Protein AF-A0A8H6HIC9-F1 (afdb_monomer_lite)

Radius of gyration: 36.64 Å; chains: 1; bounding box: 85×54×101 Å

pLDDT: mean 81.3, std 17.13, range [42.66, 98.19]

Secondary structure (DSSP, 8-state):
-----HHHHHHHHHHHSHHHHHHHHHHTTPPP--HHHHHHHHHHHHHHGGG------GGGG------PPPP-HHHHHHHHHHHHHHTT--GGGGT-HHHHHHHHHHHT-TT---PPPHHHHHHHHHHHHHHHHHHHHHHHHHTT----------S---

Foldseek 3Di:
DPPPDPLNVLQVCVVPPVPVVVVVCVVVVHDDPRPVSVVVVVVVVVVVCPVPPDDPDCVVVDDPDPPDPDDDPVVVVVVVVVVCVVVVHDPCCCVDVVSVVVVVVQVPDPPHDDDDDPVRVVVVVVVVVVVVVVVVVVVVVVVPPPPPPPPPPDPDDD

Sequence (158 aa):
FIVCEATTLRRHINSKHETSYNTWCRKNDFVSKLPKHVVARRLAAEKASKTGMRQKTLDDHIRDTPQLLPFTDALFQEAAVEWLISTDQPIQALEHPRFQHMIAVAARATKGVKIPNRHRTRKYIISLFKKNLSDLRKRLLVSTYIPFISLHLLTFVL

Structure (mmCIF, N/CA/C/O backbone):
data_AF-A0A8H6HIC9-F1
#
_entry.id   AF-A0A8H6HIC9-F1
#
loop_
_atom_site.group_PDB
_atom_site.id
_atom_site.type_symbol
_atom_site.label_atom_id
_atom_site.label_alt_id
_atom_site.label_comp_id
_atom_site.label_asym_id
_atom_site.label_entity_id
_atom_site.label_seq_id
_atom_site.pdbx_PDB_ins_code
_atom_site.Cartn_x
_atom_site.Cartn_y
_atom_site.Cartn_z
_atom_site.occupancy
_atom_site.B_iso_or_equiv
_atom_site.auth_seq_id
_atom_site.auth_comp_id
_atom_site.auth_asym_id
_atom_site.auth_atom_id
_atom_site.pdbx_PDB_model_num
ATOM 1 N N . PHE A 1 1 ? 53.848 11.968 2.179 1.00 42.66 1 PHE A N 1
ATOM 2 C CA . PHE A 1 1 ? 53.224 10.851 1.443 1.00 42.66 1 PHE A CA 1
ATOM 3 C C . PHE A 1 1 ? 53.086 11.253 -0.016 1.00 42.66 1 PHE A C 1
ATOM 5 O O . PHE A 1 1 ? 52.281 12.121 -0.315 1.00 42.66 1 PHE A O 1
ATOM 12 N N . ILE A 1 2 ? 53.908 10.700 -0.912 1.00 48.75 2 ILE A N 1
ATOM 13 C CA . ILE A 1 2 ? 53.722 10.906 -2.354 1.00 48.75 2 ILE A CA 1
ATOM 14 C C . ILE A 1 2 ? 52.613 9.945 -2.777 1.00 48.75 2 ILE A C 1
ATOM 16 O O . ILE A 1 2 ? 52.822 8.735 -2.835 1.00 48.75 2 ILE A O 1
ATOM 20 N N . VAL A 1 3 ? 51.411 10.474 -2.996 1.00 48.78 3 VAL A N 1
ATOM 21 C CA . VAL A 1 3 ? 50.313 9.704 -3.581 1.00 48.78 3 VAL A CA 1
ATOM 22 C C . VAL A 1 3 ? 50.666 9.482 -5.049 1.00 48.78 3 VAL A C 1
ATOM 24 O O . VAL A 1 3 ? 50.505 10.362 -5.889 1.00 48.78 3 VAL A O 1
ATOM 27 N N . CYS A 1 4 ? 51.222 8.313 -5.360 1.00 55.59 4 CYS A N 1
ATOM 28 C CA . CYS A 1 4 ? 51.398 7.887 -6.740 1.00 55.59 4 CYS A CA 1
ATOM 29 C C . CYS A 1 4 ? 50.026 7.538 -7.318 1.00 55.59 4 CYS A C 1
ATOM 31 O O . CYS A 1 4 ? 49.542 6.417 -7.161 1.00 55.59 4 CYS A O 1
ATOM 33 N N . GLU A 1 5 ? 49.407 8.503 -7.994 1.00 58.47 5 GLU A N 1
ATOM 34 C CA . GLU A 1 5 ? 48.180 8.297 -8.758 1.00 58.47 5 GLU A CA 1
ATOM 35 C C . GLU A 1 5 ? 48.315 7.057 -9.658 1.00 58.47 5 GLU A C 1
ATOM 37 O O . GLU A 1 5 ? 49.229 6.947 -10.486 1.00 58.47 5 GLU A O 1
ATOM 42 N N . ALA A 1 6 ? 47.411 6.087 -9.496 1.00 61.81 6 ALA A N 1
ATOM 43 C CA . ALA A 1 6 ? 47.496 4.787 -10.169 1.00 61.81 6 ALA A CA 1
ATOM 44 C C . ALA A 1 6 ? 47.487 4.912 -11.705 1.00 61.81 6 ALA A C 1
ATOM 46 O O . ALA A 1 6 ? 48.006 4.052 -12.425 1.00 61.81 6 ALA A O 1
ATOM 47 N N . THR A 1 7 ? 46.910 5.998 -12.220 1.00 64.62 7 THR A N 1
ATOM 48 C CA . THR A 1 7 ? 46.913 6.360 -13.642 1.00 64.62 7 THR A CA 1
ATOM 49 C C . THR A 1 7 ? 48.318 6.722 -14.138 1.00 64.62 7 THR A C 1
ATOM 51 O O . THR A 1 7 ? 48.695 6.320 -15.243 1.00 64.62 7 THR A O 1
ATOM 54 N N . THR A 1 8 ? 49.127 7.385 -13.310 1.00 76.69 8 THR A N 1
ATOM 55 C CA . THR A 1 8 ? 50.516 7.771 -13.599 1.00 76.69 8 THR A CA 1
ATOM 56 C C . THR A 1 8 ? 51.440 6.553 -13.614 1.00 76.69 8 THR A C 1
ATOM 58 O O . THR A 1 8 ? 52.211 6.379 -14.560 1.00 76.69 8 THR A O 1
ATOM 61 N N . LEU A 1 9 ? 51.293 5.637 -12.650 1.00 78.75 9 LEU A N 1
ATOM 62 C CA . LEU A 1 9 ? 52.075 4.392 -12.602 1.00 78.75 9 LEU A CA 1
ATOM 63 C C . LEU A 1 9 ? 51.798 3.483 -13.806 1.00 78.75 9 LEU A C 1
ATOM 65 O O . LEU A 1 9 ? 52.726 2.964 -14.426 1.00 78.75 9 LEU A O 1
ATOM 69 N N . ARG A 1 10 ? 50.530 3.335 -14.206 1.00 83.31 10 ARG A N 1
ATOM 70 C CA . ARG A 1 10 ? 50.169 2.536 -15.391 1.00 83.31 10 ARG A CA 1
ATOM 71 C C . ARG A 1 10 ? 50.743 3.117 -16.681 1.00 83.31 10 ARG A C 1
ATOM 73 O O . ARG A 1 10 ? 51.157 2.357 -17.553 1.00 83.31 10 ARG A O 1
ATOM 80 N N . ARG A 1 11 ? 50.798 4.447 -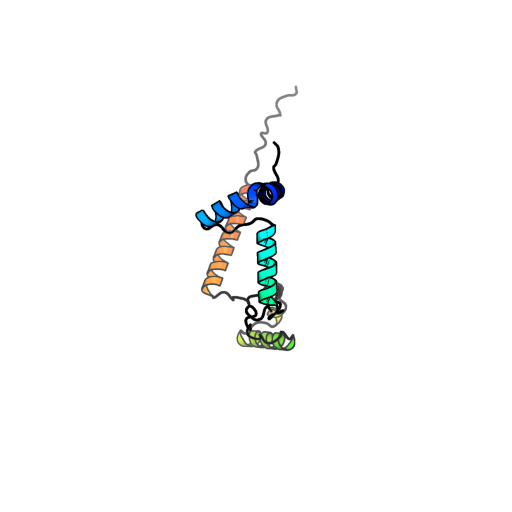16.811 1.00 83.06 11 ARG A N 1
ATOM 81 C CA . ARG A 1 11 ? 51.445 5.113 -17.955 1.00 83.06 11 ARG A CA 1
ATOM 82 C C . ARG A 1 11 ? 52.962 4.923 -17.946 1.00 83.06 11 ARG A C 1
ATOM 84 O O . ARG A 1 11 ? 53.531 4.672 -19.006 1.00 83.06 11 ARG A O 1
ATOM 91 N N . HIS A 1 12 ? 53.598 4.980 -16.777 1.00 86.50 12 HIS A N 1
ATOM 92 C CA . HIS A 1 12 ? 55.030 4.718 -16.637 1.00 86.50 12 HIS A CA 1
ATOM 93 C C . HIS A 1 12 ? 55.386 3.277 -17.031 1.00 86.50 12 HIS A C 1
ATOM 95 O O . HIS A 1 12 ? 56.253 3.077 -17.882 1.00 86.50 12 HIS A O 1
ATOM 101 N N . ILE A 1 13 ? 54.656 2.281 -16.513 1.00 88.75 13 ILE A N 1
ATOM 102 C CA . ILE A 1 13 ? 54.846 0.866 -16.877 1.00 88.75 13 ILE A CA 1
ATOM 103 C C . ILE A 1 13 ? 54.640 0.671 -18.384 1.00 88.75 13 ILE A C 1
ATOM 105 O O . ILE A 1 13 ? 55.454 0.028 -19.035 1.00 88.75 13 ILE A O 1
ATOM 109 N N . ASN A 1 14 ? 53.612 1.295 -18.965 1.00 86.25 14 ASN A N 1
ATOM 110 C CA . ASN A 1 14 ? 53.351 1.251 -20.406 1.00 86.25 14 ASN A CA 1
ATOM 111 C C . ASN A 1 14 ? 54.465 1.869 -21.272 1.00 86.25 14 ASN A C 1
ATOM 113 O O . ASN A 1 14 ? 54.539 1.567 -22.457 1.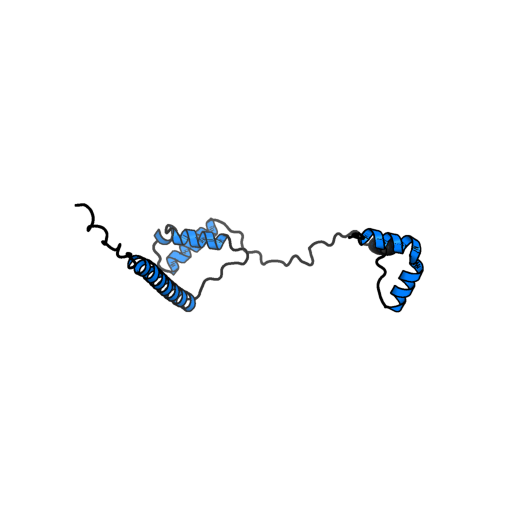00 86.25 14 ASN A O 1
ATOM 117 N N . SER A 1 15 ? 55.287 2.765 -20.721 1.00 85.19 15 SER A N 1
ATOM 118 C CA . SER A 1 15 ? 56.379 3.420 -21.453 1.00 85.19 15 SER A CA 1
ATOM 119 C C . SER A 1 15 ? 57.721 2.711 -21.251 1.00 85.19 15 SER A C 1
ATOM 121 O O . SER A 1 15 ? 58.451 2.490 -22.212 1.00 85.19 15 SER A O 1
ATOM 123 N N . LYS A 1 16 ? 58.046 2.335 -20.007 1.00 88.81 16 LYS A N 1
ATOM 124 C CA . LYS A 1 16 ? 59.379 1.837 -19.626 1.00 88.81 16 LYS A CA 1
ATOM 125 C C . LYS A 1 16 ? 59.461 0.323 -19.445 1.00 88.81 16 LYS A C 1
ATOM 127 O O . LYS A 1 16 ? 60.537 -0.242 -19.604 1.00 88.81 16 LYS A O 1
ATOM 132 N N . HIS A 1 17 ? 58.348 -0.336 -19.127 1.00 89.38 17 HIS A N 1
ATOM 133 C CA . HIS A 1 17 ? 58.335 -1.738 -18.693 1.00 89.38 17 HIS A CA 1
ATOM 134 C C . HIS A 1 17 ? 57.226 -2.567 -19.360 1.00 89.38 17 HIS A C 1
ATOM 136 O O . HIS A 1 17 ? 56.778 -3.571 -18.806 1.00 89.38 17 HIS A O 1
ATOM 142 N N . GLU A 1 18 ? 56.777 -2.164 -20.553 1.00 87.81 18 GLU A N 1
ATOM 143 C CA . GLU A 1 18 ? 55.641 -2.787 -21.243 1.00 87.81 18 GLU A CA 1
ATOM 144 C C . GLU A 1 18 ? 55.865 -4.290 -21.474 1.00 87.81 18 GLU A C 1
ATOM 146 O O . GLU A 1 18 ? 54.993 -5.106 -21.170 1.00 87.81 18 GLU A O 1
ATOM 151 N N . THR A 1 19 ? 57.047 -4.665 -21.964 1.00 89.50 19 THR A N 1
ATOM 152 C CA . THR A 1 19 ? 57.380 -6.054 -22.304 1.00 89.50 19 THR A CA 1
ATOM 153 C C . THR A 1 19 ? 57.386 -6.951 -21.071 1.00 89.50 19 THR A C 1
ATOM 155 O O . THR A 1 19 ? 56.690 -7.964 -21.056 1.00 89.50 19 THR A O 1
ATOM 158 N N . SER A 1 20 ? 58.104 -6.555 -20.015 1.00 91.12 20 SER A N 1
ATOM 159 C CA . SER A 1 20 ? 58.213 -7.328 -18.770 1.00 91.12 20 SER A CA 1
ATOM 160 C C . SER A 1 20 ? 56.870 -7.472 -18.052 1.00 91.12 20 SER A C 1
ATOM 162 O O . SER A 1 20 ? 56.577 -8.513 -17.468 1.00 91.12 20 SER A O 1
ATOM 164 N N . TYR A 1 21 ? 56.020 -6.444 -18.116 1.00 91.62 21 TYR A N 1
ATOM 165 C CA . TYR A 1 21 ? 54.674 -6.513 -17.554 1.00 91.62 21 TYR A CA 1
ATOM 166 C C . TYR A 1 21 ? 53.782 -7.483 -18.337 1.00 91.62 21 TYR A C 1
ATOM 168 O O . TYR A 1 21 ? 53.090 -8.309 -17.746 1.00 91.62 21 TYR A O 1
ATOM 176 N N . ASN A 1 22 ? 53.820 -7.435 -19.669 1.00 90.19 22 ASN A N 1
ATOM 177 C CA . ASN A 1 22 ? 52.996 -8.312 -20.497 1.00 90.19 22 ASN A CA 1
ATOM 178 C C . ASN A 1 22 ? 53.440 -9.783 -20.425 1.00 90.19 22 ASN A C 1
ATOM 180 O O . ASN A 1 22 ? 52.581 -10.666 -20.452 1.00 90.19 22 ASN A O 1
ATOM 184 N N . THR A 1 23 ? 54.740 -10.073 -20.304 1.00 92.56 23 THR A N 1
ATOM 185 C CA . THR A 1 23 ? 55.222 -11.449 -20.084 1.00 92.56 23 THR A CA 1
ATOM 186 C C . THR A 1 23 ? 54.761 -11.989 -18.735 1.00 92.56 23 THR A C 1
ATOM 188 O O . THR A 1 23 ? 54.282 -13.121 -18.665 1.00 92.56 23 THR A O 1
ATOM 191 N N . TRP A 1 24 ? 54.808 -11.164 -17.685 1.00 94.25 24 TRP A N 1
ATOM 192 C CA . TRP A 1 24 ? 54.244 -11.516 -16.384 1.00 94.25 24 TRP A CA 1
ATOM 193 C C . TRP A 1 24 ? 52.730 -11.748 -16.465 1.00 94.25 24 TRP A C 1
ATOM 195 O O . TRP A 1 24 ? 52.247 -12.760 -15.963 1.00 94.25 24 TRP A O 1
ATOM 205 N N . CYS A 1 25 ? 51.983 -10.881 -17.155 1.00 91.25 25 CYS A N 1
ATOM 206 C CA . CYS A 1 25 ? 50.543 -11.057 -17.355 1.00 91.25 25 CYS A CA 1
ATOM 207 C C . CYS A 1 25 ? 50.212 -12.391 -18.037 1.00 91.25 25 CYS A C 1
ATOM 209 O O . CYS A 1 25 ? 49.323 -13.092 -17.569 1.00 91.25 25 CYS A O 1
ATOM 211 N N . ARG A 1 26 ? 50.958 -12.776 -19.082 1.00 91.44 26 ARG A N 1
ATOM 212 C CA . ARG A 1 26 ? 50.777 -14.068 -19.770 1.00 91.44 26 ARG A CA 1
ATOM 213 C C . ARG A 1 26 ? 51.095 -15.264 -18.879 1.00 91.44 26 ARG A C 1
ATOM 215 O O . ARG A 1 26 ? 50.396 -16.259 -18.949 1.00 91.44 26 ARG A O 1
ATOM 222 N N . LYS A 1 27 ? 52.136 -15.168 -18.046 1.00 94.38 27 LYS A N 1
ATOM 223 C CA . LYS A 1 27 ? 52.530 -16.251 -17.131 1.00 94.38 27 LYS A CA 1
ATOM 224 C C . LYS A 1 27 ? 51.510 -16.483 -16.008 1.00 94.38 27 LYS A C 1
ATOM 226 O O . LYS A 1 27 ? 51.468 -17.574 -15.458 1.00 94.38 27 LYS A O 1
ATOM 231 N N . ASN A 1 28 ? 50.737 -15.461 -15.650 1.00 93.62 28 ASN A N 1
ATOM 232 C CA . ASN A 1 28 ? 49.807 -15.497 -14.521 1.00 93.62 28 ASN A CA 1
ATOM 233 C C . ASN A 1 28 ? 48.328 -15.442 -14.958 1.00 93.62 28 ASN A C 1
ATOM 235 O O . ASN A 1 28 ? 47.476 -15.129 -14.133 1.00 93.62 28 ASN A O 1
ATOM 239 N N . ASP A 1 29 ? 48.020 -15.663 -16.241 1.00 90.00 29 ASP A N 1
ATOM 240 C CA . ASP A 1 29 ? 46.659 -15.577 -16.801 1.00 90.00 29 ASP A CA 1
ATOM 241 C C . ASP A 1 29 ? 45.930 -14.246 -16.521 1.00 90.00 29 ASP A C 1
ATOM 243 O O . ASP A 1 29 ? 44.703 -14.166 -16.421 1.00 90.00 29 ASP A O 1
ATOM 247 N N . PHE A 1 30 ? 46.686 -13.149 -16.434 1.00 90.19 30 PHE A N 1
ATOM 248 C CA . PHE A 1 30 ? 46.134 -11.811 -16.247 1.00 90.19 30 PHE A CA 1
ATOM 249 C C . PHE A 1 30 ? 45.940 -11.076 -17.571 1.00 90.19 30 PHE A C 1
ATOM 251 O O . PHE A 1 30 ? 46.825 -10.990 -18.423 1.00 90.19 30 PHE A O 1
ATOM 258 N N . VAL A 1 31 ? 44.792 -10.412 -17.695 1.00 89.50 31 VAL A N 1
ATOM 259 C CA . VAL A 1 31 ? 44.517 -9.504 -18.811 1.00 89.50 31 VAL A CA 1
ATOM 260 C C . VAL A 1 31 ? 45.280 -8.192 -18.612 1.00 89.50 31 VAL A C 1
ATOM 262 O O . VAL A 1 31 ? 45.039 -7.471 -17.641 1.00 89.50 31 VAL A O 1
ATOM 265 N N . SER A 1 32 ? 46.147 -7.836 -19.566 1.00 88.25 32 SER A N 1
ATOM 266 C CA . SER A 1 32 ? 46.875 -6.561 -19.543 1.00 88.25 32 SER A CA 1
ATOM 267 C C . SER A 1 32 ? 45.905 -5.371 -19.521 1.00 88.25 32 SER A C 1
ATOM 269 O O . SER A 1 32 ? 45.017 -5.234 -20.374 1.00 88.25 32 SER A O 1
ATOM 271 N N . LYS A 1 33 ? 46.067 -4.503 -18.513 1.00 87.69 33 LYS A N 1
ATOM 272 C CA . LYS A 1 33 ? 45.284 -3.265 -18.321 1.00 87.69 33 LYS A CA 1
ATOM 273 C C . LYS A 1 33 ? 46.072 -2.008 -18.697 1.00 87.69 33 LYS A C 1
ATOM 275 O O . LYS A 1 33 ? 45.695 -0.902 -18.305 1.00 87.69 33 LYS A O 1
ATOM 280 N N . LEU A 1 34 ? 47.171 -2.164 -19.434 1.00 89.38 34 LEU A N 1
ATOM 281 C CA . LEU A 1 34 ? 47.937 -1.030 -19.930 1.00 89.38 34 LEU A CA 1
ATOM 282 C C . LEU A 1 34 ? 47.097 -0.206 -20.921 1.00 89.38 34 LEU A C 1
ATOM 284 O O . LEU A 1 34 ? 46.358 -0.793 -21.717 1.00 89.38 34 LEU A O 1
ATOM 288 N N . PRO A 1 35 ? 47.212 1.137 -20.919 1.00 85.50 35 PRO A N 1
ATOM 289 C CA . PRO A 1 35 ? 46.393 2.002 -21.767 1.00 85.50 35 PRO A CA 1
ATOM 290 C C . PRO A 1 35 ? 46.391 1.605 -23.249 1.00 85.50 35 PRO A C 1
ATOM 292 O O . PRO A 1 35 ? 45.322 1.553 -23.851 1.00 85.50 35 PRO A O 1
ATOM 295 N N . LYS A 1 36 ? 47.551 1.240 -23.818 1.00 84.88 36 LYS A N 1
ATOM 296 C CA . LYS A 1 36 ? 47.654 0.785 -25.218 1.00 84.88 36 LYS A CA 1
ATOM 297 C C . LYS A 1 36 ? 46.792 -0.451 -25.497 1.00 84.88 36 LYS A C 1
ATOM 299 O O . LYS A 1 36 ? 46.064 -0.481 -26.482 1.00 84.88 36 LYS A O 1
ATOM 304 N N . HIS A 1 37 ? 46.826 -1.444 -24.607 1.00 85.38 37 HIS A N 1
ATOM 305 C CA . HIS A 1 37 ? 46.105 -2.716 -24.759 1.00 85.38 37 HIS A CA 1
ATOM 306 C C . HIS A 1 37 ? 44.600 -2.561 -24.529 1.00 85.38 37 HIS A C 1
ATOM 308 O O . HIS A 1 37 ? 43.795 -3.174 -25.227 1.00 85.38 37 HIS A O 1
ATOM 314 N N . VAL A 1 38 ? 44.201 -1.696 -23.591 1.00 86.06 38 VAL A N 1
ATOM 315 C CA . VAL A 1 38 ? 42.787 -1.360 -23.355 1.00 86.06 38 VAL A CA 1
ATOM 316 C C . VAL A 1 38 ? 42.190 -0.641 -24.565 1.00 86.06 38 VAL A C 1
ATOM 318 O O . VAL A 1 38 ? 41.105 -1.011 -25.015 1.00 86.06 38 VAL A O 1
ATOM 321 N N . VAL A 1 39 ? 42.906 0.342 -25.120 1.00 86.81 39 VAL A N 1
ATOM 322 C CA . VAL A 1 39 ? 42.479 1.059 -26.331 1.00 86.81 39 VAL A CA 1
ATOM 323 C C . VAL A 1 39 ? 42.439 0.115 -27.533 1.00 86.81 39 VAL A C 1
ATOM 325 O O . VAL A 1 39 ? 41.438 0.091 -28.241 1.00 86.81 39 VAL A O 1
ATOM 328 N N . ALA A 1 40 ? 43.460 -0.724 -27.730 1.00 85.25 40 ALA A N 1
ATOM 329 C CA . ALA A 1 40 ? 43.482 -1.703 -28.817 1.00 85.25 40 ALA A CA 1
ATOM 330 C C . ALA A 1 40 ? 42.311 -2.695 -28.735 1.00 85.25 40 ALA A C 1
ATOM 332 O O . ALA A 1 40 ? 41.662 -2.956 -29.746 1.00 85.25 40 ALA A O 1
ATOM 333 N N . ARG A 1 41 ? 41.981 -3.197 -27.537 1.00 86.81 41 ARG A N 1
ATOM 334 C CA . ARG A 1 41 ? 40.829 -4.091 -27.336 1.00 86.81 41 ARG A CA 1
ATOM 335 C C . ARG A 1 41 ? 39.504 -3.387 -27.604 1.00 86.81 41 ARG A C 1
ATOM 337 O O . ARG A 1 41 ? 38.623 -3.984 -28.211 1.00 86.81 41 ARG A O 1
ATOM 344 N N . ARG A 1 42 ? 39.369 -2.128 -27.184 1.00 81.62 42 ARG A N 1
ATOM 345 C CA . ARG A 1 42 ? 38.190 -1.312 -27.491 1.00 81.62 42 ARG A CA 1
ATOM 346 C C . ARG A 1 42 ? 38.033 -1.121 -29.000 1.00 81.62 42 ARG A C 1
ATOM 348 O O . ARG A 1 42 ? 36.966 -1.402 -29.521 1.00 81.62 42 ARG A O 1
ATOM 355 N N . LEU A 1 43 ? 39.100 -0.751 -29.705 1.00 81.75 43 LEU A N 1
ATOM 356 C CA . LEU A 1 43 ? 39.085 -0.588 -31.162 1.00 81.75 43 LEU A CA 1
ATOM 357 C C . LEU A 1 43 ? 38.832 -1.913 -31.898 1.00 81.75 43 LEU A C 1
ATOM 359 O O . LEU A 1 43 ? 38.164 -1.922 -32.926 1.00 81.75 43 LEU A O 1
ATOM 363 N N . ALA A 1 44 ? 39.351 -3.035 -31.394 1.00 80.56 44 ALA A N 1
ATOM 364 C CA . ALA A 1 44 ? 39.078 -4.361 -31.946 1.00 80.56 44 ALA A CA 1
ATOM 365 C C . ALA A 1 44 ? 37.611 -4.772 -31.735 1.00 80.56 44 ALA A C 1
ATOM 367 O O . ALA A 1 44 ? 36.990 -5.283 -32.662 1.00 80.56 44 ALA A O 1
ATOM 368 N N . ALA A 1 45 ? 37.041 -4.488 -30.560 1.00 73.12 45 ALA A N 1
ATOM 369 C CA . ALA A 1 45 ? 35.626 -4.705 -30.270 1.00 73.12 45 ALA A CA 1
ATOM 370 C C . ALA A 1 45 ? 34.720 -3.797 -31.118 1.00 73.12 45 ALA A C 1
ATOM 372 O O . ALA A 1 45 ? 33.730 -4.269 -31.661 1.00 73.12 45 ALA A O 1
ATOM 373 N N . GLU A 1 46 ? 35.093 -2.528 -31.301 1.00 68.38 46 GLU A N 1
ATOM 374 C CA . GLU A 1 46 ? 34.394 -1.580 -32.180 1.00 68.38 46 GLU A CA 1
ATOM 375 C C . GLU A 1 46 ? 34.489 -2.001 -33.656 1.00 68.38 46 GLU A C 1
ATOM 377 O O . GLU A 1 46 ? 33.518 -1.879 -34.392 1.00 68.38 46 GLU A O 1
ATOM 382 N N . LYS A 1 47 ? 35.629 -2.547 -34.109 1.00 68.44 47 LYS A N 1
ATOM 383 C CA . LYS A 1 47 ? 35.774 -3.117 -35.462 1.00 68.44 47 LYS A CA 1
ATOM 384 C C . LYS A 1 47 ? 34.951 -4.394 -35.642 1.00 68.44 47 LYS A C 1
ATOM 386 O O . LYS A 1 47 ? 34.325 -4.542 -36.684 1.00 68.44 47 LYS A O 1
ATOM 391 N N . ALA A 1 48 ? 34.907 -5.271 -34.640 1.00 64.06 48 ALA A N 1
ATOM 392 C CA . ALA A 1 48 ? 34.036 -6.447 -34.640 1.00 64.06 48 ALA A CA 1
ATOM 393 C C . ALA A 1 48 ? 32.545 -6.058 -34.591 1.00 64.06 48 ALA A C 1
ATOM 395 O O . ALA A 1 48 ? 31.706 -6.757 -35.150 1.00 64.06 48 ALA A O 1
ATOM 396 N N . SER A 1 49 ? 32.213 -4.910 -33.988 1.00 55.94 49 SER A N 1
ATOM 397 C CA . SER A 1 49 ? 30.855 -4.361 -33.948 1.00 55.94 49 SER A CA 1
ATOM 398 C C . SER A 1 49 ? 30.502 -3.466 -35.142 1.00 55.94 49 SER A C 1
ATOM 400 O O . SER A 1 49 ? 29.408 -2.906 -35.152 1.00 55.94 49 SER A O 1
ATOM 402 N N . LYS A 1 50 ? 31.359 -3.313 -36.166 1.00 54.25 50 LYS A N 1
ATOM 403 C CA . LYS A 1 50 ? 31.004 -2.565 -37.394 1.00 54.25 50 LYS A CA 1
ATOM 404 C C . LYS A 1 50 ? 29.932 -3.259 -38.250 1.00 54.25 50 LYS A C 1
ATOM 406 O O . LYS A 1 50 ? 29.382 -2.616 -39.134 1.00 54.25 50 LYS A O 1
ATOM 411 N N . THR A 1 51 ? 29.557 -4.499 -37.928 1.00 52.22 51 THR A N 1
ATOM 412 C CA . THR A 1 51 ? 28.334 -5.164 -38.430 1.00 52.22 51 THR A CA 1
ATOM 413 C C . THR A 1 51 ? 27.092 -4.842 -37.578 1.00 52.22 51 THR A C 1
ATOM 415 O O . THR A 1 51 ? 25.992 -5.295 -37.869 1.00 52.22 51 THR A O 1
ATOM 418 N N . GLY A 1 52 ? 27.221 -4.046 -36.515 1.00 52.09 52 GLY A N 1
ATOM 419 C CA . GLY A 1 52 ? 26.141 -3.785 -35.572 1.00 52.09 52 GLY A CA 1
ATOM 420 C C . GLY A 1 52 ? 26.311 -2.462 -34.842 1.00 52.09 52 GLY A C 1
ATOM 421 O O . GLY A 1 52 ? 26.533 -2.445 -33.633 1.00 52.09 52 GLY A O 1
ATOM 422 N N . MET A 1 53 ? 26.101 -1.346 -35.547 1.00 50.75 53 MET A N 1
ATOM 423 C CA . MET A 1 53 ? 25.559 -0.134 -34.919 1.00 50.75 53 MET A CA 1
ATOM 424 C C . MET A 1 53 ? 24.112 -0.411 -34.481 1.00 50.75 53 MET A C 1
ATOM 426 O O . MET A 1 53 ? 23.154 0.132 -35.017 1.00 50.75 53 MET A O 1
ATOM 430 N N . ARG A 1 54 ? 23.937 -1.304 -33.512 1.00 54.50 54 ARG A N 1
ATOM 431 C CA . ARG A 1 54 ? 22.719 -1.386 -32.720 1.00 54.50 54 ARG A CA 1
ATOM 432 C C . ARG A 1 54 ? 23.124 -0.962 -31.325 1.00 54.50 54 ARG A C 1
ATOM 434 O O . ARG A 1 54 ? 23.796 -1.696 -30.604 1.00 54.50 54 ARG A O 1
ATOM 441 N N . GLN A 1 55 ? 22.721 0.247 -30.950 1.00 59.66 55 GLN A N 1
ATOM 442 C CA . GLN A 1 55 ? 22.448 0.529 -29.548 1.00 59.66 55 GLN A CA 1
ATOM 443 C C . GLN A 1 55 ? 21.662 -0.674 -29.013 1.00 59.66 55 GLN A C 1
ATOM 445 O O . GLN A 1 55 ? 20.710 -1.097 -29.668 1.00 59.66 55 GLN A O 1
ATOM 450 N N . LYS A 1 56 ? 22.093 -1.280 -27.899 1.00 59.34 56 LYS A N 1
ATOM 451 C CA . LYS A 1 56 ? 21.289 -2.319 -27.248 1.00 59.34 56 LYS A CA 1
ATOM 452 C C . LYS A 1 56 ? 19.951 -1.665 -26.917 1.00 59.34 56 LYS A C 1
ATOM 454 O O . LYS A 1 56 ? 19.894 -0.824 -26.020 1.00 59.34 56 LYS A O 1
ATOM 459 N N . THR A 1 57 ? 18.928 -1.946 -27.716 1.00 63.03 57 THR A N 1
ATOM 460 C CA . THR A 1 57 ? 17.573 -1.511 -27.424 1.00 63.03 57 THR A CA 1
ATOM 461 C C . THR A 1 57 ? 17.155 -2.220 -26.146 1.00 63.03 57 THR A C 1
ATOM 463 O O . THR A 1 57 ? 17.608 -3.327 -25.848 1.00 63.03 57 THR A O 1
ATOM 466 N N . LEU A 1 58 ? 16.340 -1.549 -25.339 1.00 63.44 58 LEU A N 1
ATOM 467 C CA . LEU A 1 58 ? 15.842 -2.099 -24.080 1.00 63.44 58 LEU A CA 1
ATOM 468 C C . LEU A 1 58 ? 14.870 -3.272 -24.296 1.00 63.44 58 LEU A C 1
ATOM 470 O O . LEU A 1 58 ? 14.319 -3.757 -23.317 1.00 63.44 58 LEU A O 1
ATOM 474 N N . ASP A 1 59 ? 14.681 -3.736 -25.534 1.00 61.12 59 ASP A N 1
ATOM 475 C CA . ASP A 1 59 ? 13.714 -4.766 -25.922 1.00 61.12 59 ASP A CA 1
ATOM 476 C C . ASP A 1 59 ? 13.852 -6.041 -25.076 1.00 61.12 59 ASP A C 1
ATOM 478 O O . ASP A 1 59 ? 12.859 -6.535 -24.561 1.00 61.12 59 ASP A O 1
ATOM 482 N N . ASP A 1 60 ? 15.077 -6.501 -24.793 1.00 61.97 60 ASP A N 1
ATOM 483 C CA . ASP A 1 60 ? 15.328 -7.687 -23.946 1.00 61.97 60 ASP A CA 1
ATOM 484 C C . ASP A 1 60 ? 14.995 -7.479 -22.448 1.00 61.97 60 ASP A C 1
ATOM 486 O O . ASP A 1 60 ? 15.046 -8.410 -21.636 1.00 61.97 60 ASP A O 1
ATOM 490 N N . HIS A 1 61 ? 14.703 -6.247 -22.030 1.00 62.28 61 HIS A N 1
ATOM 491 C CA . HIS A 1 61 ? 14.332 -5.885 -20.656 1.00 62.28 61 HIS A CA 1
ATOM 492 C C . HIS A 1 61 ? 12.932 -5.284 -20.527 1.00 62.28 61 HIS A C 1
ATOM 494 O O . HIS A 1 61 ? 12.448 -5.128 -19.400 1.00 62.28 61 HIS A O 1
ATOM 500 N N . ILE A 1 62 ? 12.257 -4.993 -21.637 1.00 68.50 62 ILE A N 1
ATOM 501 C CA . ILE A 1 62 ? 10.858 -4.583 -21.638 1.00 68.50 62 ILE A CA 1
ATOM 502 C C . ILE A 1 62 ? 10.029 -5.862 -21.587 1.00 68.50 62 ILE A C 1
ATOM 504 O O . ILE A 1 62 ? 9.856 -6.569 -22.571 1.00 68.50 62 ILE A O 1
ATOM 508 N N . ARG A 1 63 ? 9.552 -6.199 -20.390 1.00 69.50 63 ARG A N 1
ATOM 509 C CA . ARG A 1 63 ? 8.520 -7.224 -20.236 1.00 69.50 63 ARG A CA 1
ATOM 510 C C . ARG A 1 63 ? 7.185 -6.569 -20.546 1.00 69.50 63 ARG A C 1
ATOM 512 O O . ARG A 1 63 ? 6.897 -5.527 -19.957 1.00 69.50 63 ARG A O 1
ATOM 519 N N . ASP A 1 64 ? 6.376 -7.202 -21.387 1.00 64.06 64 ASP A N 1
ATOM 520 C CA . ASP A 1 64 ? 4.979 -6.822 -21.572 1.00 64.06 64 ASP A CA 1
ATOM 521 C C . ASP A 1 64 ? 4.268 -6.913 -20.220 1.00 64.06 64 ASP A C 1
ATOM 523 O O . ASP A 1 64 ? 3.955 -7.990 -19.705 1.00 64.06 64 ASP A O 1
ATOM 527 N N . THR A 1 65 ? 4.076 -5.766 -19.576 1.00 63.88 65 THR A N 1
ATOM 528 C CA . THR A 1 65 ? 3.188 -5.688 -18.425 1.00 63.88 65 THR A CA 1
ATOM 529 C C . THR A 1 65 ? 1.768 -5.859 -18.943 1.00 63.88 65 THR A C 1
ATOM 531 O O . THR A 1 65 ? 1.435 -5.212 -19.941 1.00 63.88 65 THR A O 1
ATOM 534 N N . PRO A 1 66 ? 0.923 -6.680 -18.293 1.00 62.31 66 PRO A N 1
ATOM 535 C CA . PRO A 1 66 ? -0.473 -6.789 -18.689 1.00 62.31 66 PRO A CA 1
ATOM 536 C C . PRO A 1 66 ? -1.061 -5.381 -18.761 1.00 62.31 66 PRO A C 1
ATOM 538 O O . PRO A 1 66 ? -0.916 -4.606 -17.811 1.00 62.31 66 PRO A O 1
ATOM 541 N N . GLN A 1 67 ? -1.656 -5.036 -19.905 1.00 59.47 67 GLN A N 1
ATOM 542 C CA . GLN A 1 67 ? -2.342 -3.763 -20.079 1.00 59.47 67 GLN A CA 1
ATOM 543 C C . GLN A 1 67 ? -3.492 -3.722 -19.073 1.00 59.47 67 GLN A C 1
ATOM 545 O O . GLN A 1 67 ? -4.535 -4.342 -19.263 1.00 59.47 67 GLN A O 1
ATOM 550 N N . LEU A 1 68 ? -3.269 -3.036 -17.953 1.00 65.81 68 LEU A N 1
ATOM 551 C CA . LEU A 1 68 ? -4.346 -2.650 -17.060 1.00 65.81 68 LEU A CA 1
ATOM 552 C C . LEU A 1 68 ? -5.217 -1.671 -17.842 1.00 65.81 68 LEU A C 1
ATOM 554 O O . LEU A 1 68 ? -4.682 -0.762 -18.482 1.00 65.81 68 LEU A O 1
ATOM 558 N N . LEU A 1 69 ? -6.538 -1.875 -17.812 1.00 71.50 69 LEU A N 1
ATOM 559 C CA . LEU A 1 69 ? -7.470 -0.915 -18.393 1.00 71.50 69 LEU A CA 1
ATOM 560 C C . LEU A 1 69 ? -7.104 0.484 -17.877 1.00 71.50 69 LEU A C 1
ATOM 562 O O . LEU A 1 69 ? -6.888 0.642 -16.668 1.00 71.50 69 LEU A O 1
ATOM 566 N N . PRO A 1 70 ? -6.971 1.478 -18.769 1.00 79.62 70 PRO A N 1
ATOM 567 C CA . PRO A 1 70 ? -6.637 2.824 -18.348 1.00 79.62 70 PRO A CA 1
ATOM 568 C C . PRO A 1 70 ? -7.698 3.318 -17.368 1.00 79.62 70 PRO A C 1
ATOM 570 O O . PRO A 1 70 ? -8.895 3.087 -17.545 1.00 79.62 70 PRO A O 1
ATOM 573 N N . PHE A 1 71 ? -7.243 3.986 -16.312 1.00 84.25 71 PHE A N 1
ATOM 574 C CA . PHE A 1 71 ? -8.137 4.614 -15.353 1.00 84.25 71 PHE A CA 1
ATOM 575 C C . PHE A 1 71 ? -9.034 5.626 -16.078 1.00 84.25 71 PHE A C 1
ATOM 577 O O . PHE A 1 71 ? -8.537 6.486 -16.806 1.00 84.25 71 PHE A O 1
ATOM 584 N N . THR A 1 72 ? -10.343 5.531 -15.858 1.00 90.06 72 THR A N 1
ATOM 585 C CA . THR A 1 72 ? -11.317 6.546 -16.269 1.00 90.06 72 THR A CA 1
ATOM 586 C C . THR A 1 72 ? -12.233 6.850 -15.092 1.00 90.06 72 THR A C 1
ATOM 588 O O . THR A 1 72 ? -12.563 5.951 -14.313 1.00 90.06 72 THR A O 1
ATOM 591 N N . ASP A 1 73 ? -12.659 8.108 -14.970 1.00 91.88 73 ASP A N 1
ATOM 592 C CA . ASP A 1 73 ? -13.542 8.531 -13.878 1.00 91.88 73 ASP A CA 1
ATOM 593 C C . ASP A 1 73 ? -14.879 7.777 -13.907 1.00 91.88 73 ASP A C 1
ATOM 595 O O . ASP A 1 73 ? -15.394 7.394 -12.860 1.00 91.88 73 ASP A O 1
ATOM 599 N N . ALA A 1 74 ? -15.396 7.481 -15.105 1.00 93.81 74 ALA A N 1
ATOM 600 C CA . ALA A 1 74 ? -16.622 6.708 -15.292 1.00 93.81 74 ALA A CA 1
ATOM 601 C C . ALA A 1 74 ? -16.498 5.274 -14.749 1.00 93.81 74 ALA A C 1
ATOM 603 O O . ALA A 1 74 ? -17.362 4.832 -13.996 1.00 93.81 74 ALA A O 1
ATOM 604 N N . LEU A 1 75 ? -15.398 4.574 -15.061 1.00 93.19 75 LEU A N 1
ATOM 605 C CA . LEU A 1 75 ? -15.150 3.215 -14.563 1.00 93.19 75 LEU A CA 1
ATOM 606 C C . LEU A 1 75 ? -15.011 3.205 -13.039 1.00 93.19 75 LEU A C 1
ATOM 608 O O . LEU A 1 75 ? -15.533 2.317 -12.365 1.00 93.19 75 LEU A O 1
ATOM 612 N N . PHE A 1 76 ? -14.326 4.203 -12.476 1.00 92.12 76 PHE A N 1
ATOM 613 C CA . PHE A 1 76 ? -14.210 4.328 -11.026 1.00 92.12 76 PHE A CA 1
ATOM 614 C C . PHE A 1 76 ? -15.566 4.590 -10.363 1.00 92.12 76 PHE A C 1
ATOM 616 O O . PHE A 1 76 ? -15.871 3.979 -9.338 1.00 92.12 76 PHE A O 1
ATOM 623 N N . GLN A 1 77 ? -16.383 5.471 -10.945 1.00 95.19 77 GLN A N 1
ATOM 624 C CA . GLN A 1 77 ? -17.720 5.775 -10.445 1.00 95.19 77 GLN A CA 1
ATOM 625 C C . GLN A 1 77 ? -18.621 4.535 -10.461 1.00 95.19 77 GLN A C 1
ATOM 627 O O . GLN A 1 77 ? -19.273 4.253 -9.457 1.00 95.19 77 GLN A O 1
ATOM 632 N N . GLU A 1 78 ? -18.626 3.778 -11.557 1.00 96.12 78 GLU A N 1
ATOM 633 C CA . GLU A 1 78 ? -19.390 2.534 -11.684 1.00 96.12 78 GLU A CA 1
ATOM 634 C C . GLU A 1 78 ? -18.971 1.512 -10.619 1.00 96.12 78 GLU A C 1
ATOM 636 O O . GLU A 1 78 ? -19.801 1.078 -9.818 1.00 96.12 78 GLU A O 1
ATOM 641 N N . ALA A 1 79 ? -17.669 1.231 -10.506 1.00 95.25 79 ALA A N 1
ATOM 642 C CA . ALA A 1 79 ? -17.144 0.303 -9.505 1.00 95.25 79 ALA A CA 1
ATOM 643 C C . ALA A 1 79 ? -17.457 0.742 -8.059 1.00 95.25 79 ALA A C 1
ATOM 645 O O . ALA A 1 79 ? -17.717 -0.092 -7.188 1.00 95.25 79 ALA A O 1
ATOM 646 N N . ALA A 1 80 ? -17.441 2.050 -7.781 1.00 95.56 80 ALA A N 1
ATOM 647 C CA . ALA A 1 80 ? -17.801 2.583 -6.470 1.00 95.56 80 ALA A CA 1
ATOM 648 C C . ALA A 1 80 ? -19.292 2.377 -6.155 1.00 95.56 80 ALA A C 1
ATOM 650 O O . ALA A 1 80 ? -19.626 1.991 -5.034 1.00 95.56 80 ALA A O 1
ATOM 651 N N . VAL A 1 81 ? -20.180 2.591 -7.130 1.00 96.50 81 VAL A N 1
ATOM 652 C CA . VAL A 1 81 ? -21.628 2.368 -6.979 1.00 96.50 81 VAL A CA 1
ATOM 653 C C . VAL A 1 81 ? -21.941 0.881 -6.798 1.00 96.50 81 VAL A C 1
ATOM 655 O O . VAL A 1 81 ? -22.687 0.526 -5.884 1.00 96.50 81 VAL A O 1
ATOM 658 N N . GLU A 1 82 ? -21.331 -0.000 -7.591 1.00 97.62 82 GLU A N 1
ATOM 659 C CA . GLU A 1 82 ? -21.473 -1.453 -7.427 1.00 97.62 82 GLU A CA 1
ATOM 660 C C . GLU A 1 82 ? -21.019 -1.919 -6.040 1.00 97.62 82 GLU A C 1
ATOM 662 O O . GLU A 1 82 ? -21.677 -2.742 -5.393 1.00 97.62 82 GLU A O 1
ATOM 667 N N . TRP A 1 83 ? -19.910 -1.366 -5.542 1.00 97.00 83 TRP A N 1
ATOM 668 C CA . TRP A 1 83 ? -19.434 -1.652 -4.194 1.00 97.00 83 TRP A CA 1
ATOM 669 C C . TRP A 1 83 ? -20.440 -1.208 -3.120 1.00 97.00 83 TRP A C 1
ATOM 671 O O . TRP A 1 83 ? -20.718 -1.987 -2.206 1.00 97.00 83 TRP A O 1
ATOM 681 N N . LEU A 1 84 ? -21.032 -0.013 -3.243 1.00 97.31 84 LEU A N 1
ATOM 682 C CA . LEU A 1 84 ? -22.058 0.468 -2.308 1.00 97.31 84 LEU A CA 1
ATOM 683 C C . LEU A 1 84 ? -23.277 -0.463 -2.269 1.00 97.31 84 LEU A C 1
ATOM 685 O O . LEU A 1 84 ? -23.696 -0.860 -1.183 1.00 97.31 84 LEU A O 1
ATOM 689 N N . ILE A 1 85 ? -23.806 -0.842 -3.438 1.00 97.06 85 ILE A N 1
ATOM 690 C CA . ILE A 1 85 ? -24.998 -1.700 -3.553 1.00 97.06 85 ILE A CA 1
ATOM 691 C C . ILE A 1 85 ? -24.710 -3.106 -3.016 1.00 97.06 85 ILE A C 1
ATOM 693 O O . ILE A 1 85 ? -25.477 -3.643 -2.221 1.00 97.06 85 ILE A O 1
ATOM 697 N N . SER A 1 86 ? -23.589 -3.708 -3.418 1.00 97.94 86 SER A N 1
ATOM 698 C CA . SER A 1 86 ? -23.244 -5.087 -3.037 1.00 97.94 86 SER A CA 1
ATOM 699 C C . SER A 1 86 ? -22.949 -5.264 -1.547 1.00 97.94 86 SER A C 1
ATOM 701 O O . SER A 1 86 ? -23.083 -6.371 -1.024 1.00 97.94 86 SER A O 1
ATOM 703 N N . TH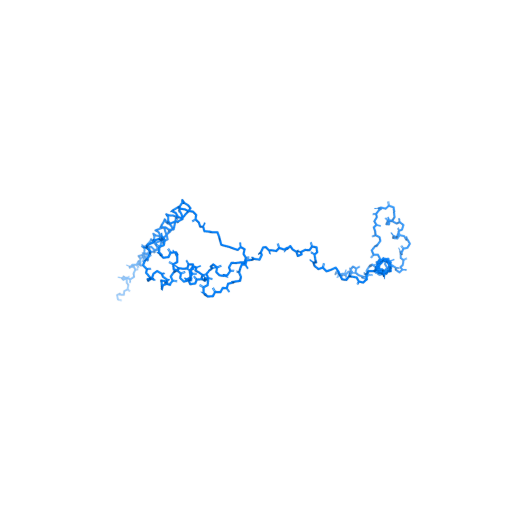R A 1 87 ? -22.531 -4.197 -0.861 1.00 96.69 87 THR A N 1
ATOM 704 C CA . THR A 1 87 ? -22.154 -4.240 0.560 1.00 96.69 87 THR A CA 1
ATOM 705 C C . THR A 1 87 ? -23.088 -3.450 1.472 1.00 96.69 87 THR A C 1
ATOM 707 O O . THR A 1 87 ? -22.773 -3.298 2.656 1.00 96.69 87 THR A O 1
ATOM 710 N N . ASP A 1 88 ? -24.216 -2.980 0.928 1.00 97.31 88 ASP A N 1
ATOM 711 C CA . ASP A 1 88 ? -25.251 -2.202 1.617 1.00 97.31 88 ASP A CA 1
ATOM 712 C C . ASP A 1 88 ? -24.662 -1.038 2.434 1.00 97.31 88 ASP A C 1
ATOM 714 O O . ASP A 1 88 ? -24.915 -0.859 3.628 1.00 97.31 88 ASP A O 1
ATOM 718 N N . GLN A 1 89 ? -23.754 -0.286 1.804 1.00 96.31 89 GLN A N 1
ATOM 719 C CA . GLN A 1 89 ? -23.080 0.842 2.445 1.00 96.31 89 GLN A CA 1
ATOM 720 C C . GLN A 1 89 ? -23.876 2.131 2.238 1.00 96.31 89 GLN A C 1
ATOM 722 O O . GLN A 1 89 ? -24.436 2.353 1.162 1.00 96.31 89 GLN A O 1
ATOM 727 N N . PRO A 1 90 ? -23.874 3.044 3.223 1.00 96.75 90 PRO A N 1
ATOM 728 C CA . PRO A 1 90 ? -24.479 4.353 3.037 1.00 96.75 90 PRO A CA 1
ATOM 729 C C . PRO A 1 90 ? -23.741 5.129 1.941 1.00 96.75 90 PRO A C 1
ATOM 731 O O . PRO A 1 90 ? -22.514 5.083 1.859 1.00 96.75 90 PRO A O 1
ATOM 734 N N . ILE A 1 91 ? -24.473 5.930 1.162 1.00 94.62 91 ILE A N 1
ATOM 735 C CA . ILE A 1 91 ? -23.902 6.779 0.095 1.00 94.62 91 ILE A CA 1
ATOM 736 C C . ILE A 1 91 ? -22.804 7.707 0.651 1.00 94.62 91 ILE A C 1
ATOM 738 O O . ILE A 1 91 ? -21.767 7.914 0.021 1.00 94.62 91 ILE A O 1
ATOM 742 N N . GLN A 1 92 ? -22.974 8.169 1.894 1.00 96.25 92 GLN A N 1
ATOM 743 C CA . GLN A 1 92 ? -22.007 8.998 2.617 1.00 96.25 92 GLN A CA 1
ATOM 744 C C . GLN A 1 92 ? -20.632 8.321 2.820 1.00 96.25 92 GLN A C 1
ATOM 746 O O . GLN A 1 92 ? -19.645 8.995 3.117 1.00 96.25 92 GLN A O 1
ATOM 751 N N . ALA A 1 93 ? -20.513 6.999 2.644 1.00 95.50 93 ALA A N 1
ATOM 752 C CA . ALA A 1 93 ? -19.233 6.299 2.750 1.00 95.50 93 ALA A CA 1
ATOM 753 C C . ALA A 1 93 ? -18.172 6.853 1.778 1.00 95.50 93 ALA A C 1
ATOM 755 O O . ALA A 1 93 ? -16.994 6.906 2.141 1.00 95.50 93 ALA A O 1
ATOM 756 N N . LEU A 1 94 ? -18.580 7.327 0.592 1.00 94.62 94 LEU A N 1
ATOM 757 C CA . LEU A 1 94 ? -17.676 7.927 -0.401 1.00 94.62 94 LEU A CA 1
ATOM 758 C C . LEU A 1 94 ? -17.165 9.320 0.011 1.00 94.62 94 LEU A C 1
ATOM 760 O O . LEU A 1 94 ? -16.064 9.725 -0.370 1.00 94.62 94 LEU A O 1
ATOM 764 N N . GLU A 1 95 ? -17.927 10.041 0.832 1.00 95.81 95 GLU A N 1
ATOM 765 C CA . GLU A 1 95 ? -17.563 11.365 1.352 1.00 95.81 95 GLU A CA 1
ATOM 766 C C . GLU A 1 95 ? -16.627 11.278 2.563 1.00 95.81 95 GLU A C 1
ATOM 768 O O . GLU A 1 95 ? -15.986 12.259 2.943 1.00 95.81 95 GLU A O 1
ATOM 773 N N . HIS A 1 96 ? -16.522 10.102 3.188 1.00 97.31 96 HIS A N 1
ATOM 774 C CA . HIS A 1 96 ? -15.763 9.951 4.417 1.00 97.31 96 HIS A CA 1
ATOM 775 C C . HIS A 1 96 ? -14.257 10.217 4.179 1.00 97.31 96 HIS A C 1
ATOM 777 O O . HIS A 1 96 ? -13.612 9.484 3.419 1.00 97.31 96 HIS A O 1
ATOM 783 N N . PRO A 1 97 ? -13.618 11.167 4.895 1.00 97.31 97 PRO A N 1
ATOM 784 C CA . PRO A 1 97 ? -12.235 11.571 4.612 1.00 97.31 97 PRO A CA 1
ATOM 785 C C . PRO A 1 97 ? -11.215 10.427 4.677 1.00 97.31 97 PRO A C 1
ATOM 787 O O . PRO A 1 97 ? -10.246 10.394 3.920 1.00 97.31 97 PRO A O 1
ATOM 790 N N . ARG A 1 98 ? -11.423 9.438 5.562 1.00 96.75 98 ARG A N 1
ATOM 791 C CA . ARG A 1 98 ? -10.532 8.261 5.623 1.00 96.75 98 ARG A CA 1
ATOM 792 C C . ARG A 1 98 ? -10.683 7.328 4.423 1.00 96.75 98 ARG A C 1
ATOM 794 O O . ARG A 1 98 ? -9.704 6.679 4.066 1.00 96.75 98 ARG A O 1
ATOM 801 N N . PHE A 1 99 ? -11.874 7.253 3.829 1.00 94.94 99 PHE A N 1
ATOM 802 C CA . PHE A 1 99 ? -12.091 6.472 2.614 1.00 94.94 99 PHE A CA 1
ATOM 803 C C . PHE A 1 99 ? -11.352 7.133 1.444 1.00 94.94 99 PHE A C 1
ATOM 805 O O . PHE A 1 99 ? -10.516 6.491 0.812 1.00 94.94 99 PHE A O 1
ATOM 812 N N . GLN A 1 100 ? -11.524 8.445 1.261 1.00 95.38 100 GLN A N 1
ATOM 813 C CA . GLN A 1 100 ? -10.783 9.221 0.257 1.00 95.38 100 GLN A CA 1
ATOM 814 C C . GLN A 1 100 ? -9.262 9.108 0.444 1.00 95.38 100 GLN A C 1
ATOM 816 O O . GLN A 1 100 ? -8.525 8.874 -0.513 1.00 95.38 100 GLN A O 1
ATOM 821 N N . HIS A 1 101 ? -8.780 9.185 1.690 1.00 96.75 101 HIS A N 1
ATOM 822 C CA . HIS A 1 101 ? -7.363 8.986 1.995 1.00 96.75 101 HIS A CA 1
ATOM 823 C C . HIS A 1 101 ? -6.865 7.587 1.600 1.00 96.75 101 HIS A C 1
ATOM 825 O O . HIS A 1 101 ? -5.775 7.457 1.043 1.00 96.75 101 HIS A O 1
ATOM 831 N N . MET A 1 102 ? -7.652 6.538 1.861 1.00 95.88 102 MET A N 1
ATOM 832 C CA . MET A 1 102 ? -7.320 5.168 1.463 1.00 95.88 102 MET A CA 1
ATOM 833 C C . MET A 1 102 ? -7.178 5.046 -0.061 1.00 95.88 102 MET A C 1
ATOM 835 O O . MET A 1 102 ? -6.191 4.472 -0.526 1.00 95.88 102 MET A O 1
ATOM 839 N N . ILE A 1 103 ? -8.097 5.638 -0.831 1.00 94.75 103 ILE A N 1
ATOM 840 C CA . ILE A 1 103 ? -8.025 5.667 -2.301 1.00 94.75 103 ILE A CA 1
ATOM 841 C C . ILE A 1 103 ? -6.803 6.463 -2.780 1.00 94.75 103 ILE A C 1
ATOM 843 O O . ILE A 1 103 ? -6.054 5.980 -3.625 1.00 94.75 103 ILE A O 1
ATOM 847 N N . ALA A 1 104 ? -6.508 7.622 -2.186 1.00 94.19 104 ALA A N 1
ATOM 848 C CA . ALA A 1 104 ? -5.322 8.415 -2.529 1.00 94.19 104 ALA A CA 1
ATOM 849 C C . ALA A 1 104 ? -3.993 7.695 -2.209 1.00 94.19 104 ALA A C 1
ATOM 851 O O . ALA A 1 104 ? -2.971 7.903 -2.868 1.00 94.19 104 ALA A O 1
ATOM 852 N N . VAL A 1 105 ? -3.962 6.844 -1.177 1.00 94.00 105 VAL A N 1
ATOM 853 C CA . VAL A 1 105 ? -2.824 5.948 -0.908 1.00 94.00 105 VAL A CA 1
ATOM 854 C C . VAL A 1 105 ? -2.742 4.849 -1.969 1.00 94.00 105 VAL A C 1
ATOM 856 O O . VAL A 1 105 ? -1.653 4.591 -2.479 1.00 94.00 105 VAL A O 1
ATOM 859 N N . ALA A 1 106 ? -3.874 4.241 -2.328 1.00 92.94 106 ALA A N 1
ATOM 860 C CA . ALA A 1 106 ? -3.953 3.193 -3.341 1.00 92.94 106 ALA A CA 1
ATOM 861 C C . ALA A 1 106 ? -3.526 3.681 -4.737 1.00 92.94 106 ALA A C 1
ATOM 863 O O . ALA A 1 106 ? -2.742 3.004 -5.398 1.00 92.94 106 ALA A O 1
ATOM 864 N N . ALA A 1 107 ? -3.956 4.877 -5.147 1.00 90.56 107 ALA A N 1
ATOM 865 C CA . ALA A 1 107 ? -3.634 5.479 -6.443 1.00 90.56 107 ALA A CA 1
ATOM 866 C C . ALA A 1 107 ? -2.126 5.716 -6.650 1.00 90.56 107 ALA A C 1
ATOM 868 O O . ALA A 1 107 ? -1.643 5.742 -7.777 1.00 90.56 107 ALA A O 1
ATOM 869 N N . ARG A 1 108 ? -1.354 5.851 -5.563 1.00 90.38 108 ARG A N 1
ATOM 870 C CA . ARG A 1 108 ? 0.110 6.012 -5.611 1.00 90.38 108 ARG A CA 1
ATOM 871 C C . ARG A 1 108 ? 0.869 4.686 -5.737 1.00 90.38 108 ARG A C 1
ATOM 873 O O . ARG A 1 108 ? 2.095 4.695 -5.848 1.00 90.38 108 ARG A O 1
ATOM 880 N N . ALA A 1 109 ? 0.190 3.542 -5.667 1.00 89.12 109 ALA A N 1
ATOM 881 C CA . ALA A 1 109 ? 0.844 2.241 -5.685 1.00 89.12 109 ALA A CA 1
ATOM 882 C C . ALA A 1 109 ? 1.261 1.838 -7.109 1.00 89.12 109 ALA A C 1
ATOM 884 O O . ALA A 1 109 ? 0.428 1.601 -7.973 1.00 89.12 109 ALA A O 1
ATOM 885 N N . THR A 1 110 ? 2.564 1.662 -7.337 1.00 82.69 110 THR A N 1
ATOM 886 C CA . THR A 1 110 ? 3.111 1.244 -8.645 1.00 82.69 110 THR A CA 1
ATOM 887 C C . THR A 1 110 ? 3.042 -0.262 -8.896 1.00 82.69 110 THR A C 1
ATOM 889 O O . THR A 1 110 ? 3.165 -0.710 -10.029 1.00 82.69 110 THR A O 1
ATOM 892 N N . LYS A 1 111 ? 2.869 -1.065 -7.840 1.00 83.88 111 LYS A N 1
ATOM 893 C CA . LYS A 1 111 ? 2.885 -2.541 -7.890 1.00 83.88 111 LYS A CA 1
ATOM 894 C C . LYS A 1 111 ? 1.528 -3.159 -7.533 1.00 83.88 111 LYS A C 1
ATOM 896 O O . LYS A 1 111 ? 1.473 -4.299 -7.072 1.00 83.88 111 LYS A O 1
ATOM 901 N N . GLY A 1 112 ? 0.453 -2.385 -7.697 1.00 82.00 112 GLY A N 1
ATOM 902 C CA . GLY A 1 112 ? -0.885 -2.740 -7.233 1.00 82.00 112 GLY A CA 1
ATOM 903 C C . GLY A 1 112 ? -1.029 -2.691 -5.707 1.00 82.00 112 GLY A C 1
ATOM 904 O O . GLY A 1 112 ? -0.072 -2.453 -4.964 1.00 82.00 112 GLY A O 1
ATOM 905 N N . VAL A 1 113 ? -2.254 -2.917 -5.232 1.00 88.94 113 VAL A N 1
ATOM 906 C CA . VAL A 1 113 ? -2.619 -2.825 -3.811 1.00 88.94 113 VAL A CA 1
ATOM 907 C C . VAL A 1 113 ? -3.017 -4.200 -3.284 1.00 88.94 113 VAL A C 1
ATOM 909 O O . VAL A 1 113 ? -3.865 -4.877 -3.855 1.00 88.94 113 VAL A O 1
ATOM 912 N N . LYS A 1 114 ? -2.418 -4.621 -2.164 1.00 91.94 114 LYS A N 1
ATOM 913 C CA . LYS A 1 114 ? -2.787 -5.864 -1.470 1.00 91.94 114 LYS A CA 1
ATOM 914 C C . LYS A 1 114 ? -3.801 -5.562 -0.370 1.00 91.94 114 LYS A C 1
ATOM 916 O O . LYS A 1 114 ? -3.422 -5.064 0.690 1.00 91.94 114 LYS A O 1
ATOM 921 N N . ILE A 1 115 ? -5.067 -5.894 -0.608 1.00 93.00 115 ILE A N 1
ATOM 922 C CA . ILE A 1 115 ? -6.138 -5.730 0.383 1.00 93.00 115 ILE A CA 1
ATOM 923 C C . ILE A 1 115 ? -5.941 -6.763 1.512 1.00 93.00 115 ILE A C 1
ATOM 925 O O . ILE A 1 115 ? -5.769 -7.955 1.237 1.00 93.00 115 ILE A O 1
ATOM 929 N N . PRO A 1 116 ? -5.905 -6.351 2.794 1.00 94.44 116 PRO A N 1
ATOM 930 C CA . PRO A 1 116 ? -5.716 -7.279 3.903 1.00 94.44 116 PRO A CA 1
ATOM 931 C C . PRO A 1 116 ? -6.955 -8.159 4.118 1.00 94.44 116 PRO A C 1
ATOM 933 O O . PRO A 1 116 ? -8.088 -7.694 4.056 1.00 94.44 116 PRO A O 1
ATOM 936 N N . ASN A 1 117 ? -6.737 -9.437 4.440 1.00 96.31 117 ASN A N 1
ATOM 937 C CA . ASN A 1 117 ? -7.828 -10.351 4.783 1.00 96.31 117 ASN A CA 1
ATOM 938 C C . ASN A 1 117 ? -8.401 -10.077 6.189 1.00 96.31 117 ASN A C 1
ATOM 940 O O . ASN A 1 117 ? -7.745 -9.469 7.041 1.00 96.31 117 ASN A O 1
ATOM 944 N N . ARG A 1 118 ? -9.609 -10.592 6.465 1.00 97.19 118 ARG A N 1
ATOM 945 C CA . ARG A 1 118 ? -10.336 -10.386 7.735 1.00 97.19 118 ARG A CA 1
ATOM 946 C C . ARG A 1 118 ? -9.486 -10.677 8.976 1.00 97.19 118 ARG A C 1
ATOM 948 O O . ARG A 1 118 ? -9.474 -9.882 9.915 1.00 97.19 118 ARG A O 1
ATOM 955 N N . HIS A 1 119 ? -8.766 -11.800 8.987 1.00 97.31 119 HIS A N 1
ATOM 956 C CA . HIS A 1 119 ? -7.932 -12.200 10.123 1.00 97.31 119 HIS A CA 1
ATOM 957 C C . HIS A 1 119 ? -6.786 -11.207 10.367 1.00 97.31 119 HIS A C 1
ATOM 959 O O . HIS A 1 119 ? -6.570 -10.761 11.497 1.00 97.31 119 HIS A O 1
ATOM 965 N N . ARG A 1 120 ? -6.083 -10.807 9.301 1.00 96.50 120 ARG A N 1
ATOM 966 C CA . ARG A 1 120 ? -4.985 -9.839 9.368 1.00 96.50 120 ARG A CA 1
ATOM 967 C C . ARG A 1 120 ? -5.483 -8.470 9.819 1.00 96.50 120 ARG A C 1
ATOM 969 O O . ARG A 1 120 ? -4.863 -7.879 10.701 1.00 96.50 120 ARG A O 1
ATOM 976 N N . THR A 1 121 ? -6.613 -8.014 9.283 1.00 96.88 121 THR A N 1
ATOM 977 C CA . THR A 1 121 ? -7.254 -6.754 9.680 1.00 96.88 121 THR A CA 1
ATOM 978 C C . THR A 1 121 ? -7.632 -6.774 11.159 1.00 96.88 121 THR A C 1
ATOM 980 O O . THR A 1 121 ? -7.250 -5.868 11.898 1.00 96.88 121 THR A O 1
ATOM 983 N N . ARG A 1 122 ? -8.273 -7.847 11.646 1.00 97.88 122 ARG A N 1
ATOM 984 C CA . ARG A 1 122 ? -8.634 -7.983 13.068 1.00 97.88 122 ARG A CA 1
ATOM 985 C C . ARG A 1 122 ? -7.407 -7.964 13.979 1.00 97.88 122 ARG A C 1
ATOM 987 O O . ARG A 1 122 ? -7.388 -7.231 14.968 1.00 97.88 122 ARG A O 1
ATOM 994 N N . LYS A 1 123 ? -6.371 -8.742 13.647 1.00 98.00 123 LYS A N 1
ATOM 995 C CA . LYS A 1 123 ? -5.115 -8.771 14.414 1.00 98.00 123 LYS A CA 1
ATOM 996 C C . LYS A 1 123 ? -4.467 -7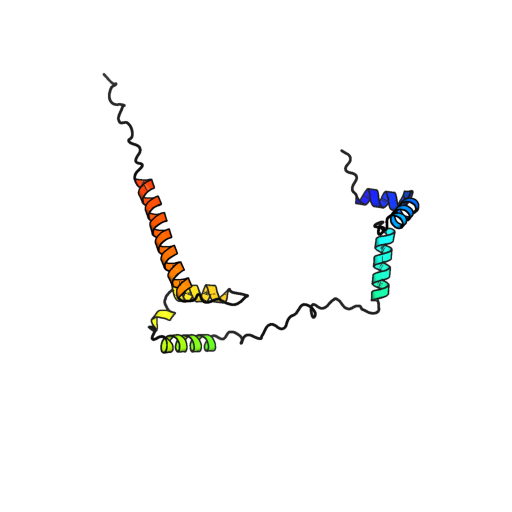.387 14.463 1.00 98.00 123 LYS A C 1
ATOM 998 O O . LYS A 1 123 ? -4.009 -6.966 15.526 1.00 98.00 123 LYS A O 1
ATOM 1003 N N . TYR A 1 124 ? -4.465 -6.678 13.336 1.00 97.50 124 TYR A N 1
ATOM 1004 C CA . TYR A 1 124 ? -3.914 -5.332 13.248 1.00 97.50 124 TYR A CA 1
ATOM 1005 C C . TYR A 1 124 ? -4.681 -4.341 14.129 1.00 97.50 124 TYR A C 1
ATOM 1007 O O . TYR A 1 124 ? -4.056 -3.644 14.925 1.00 97.50 124 TYR A O 1
ATOM 1015 N N . ILE A 1 125 ? -6.016 -4.348 14.083 1.00 98.06 125 ILE A N 1
ATOM 1016 C CA . ILE A 1 125 ? -6.860 -3.500 14.940 1.00 98.06 125 ILE A CA 1
ATOM 1017 C C . ILE A 1 125 ? -6.530 -3.728 16.420 1.00 98.06 125 ILE A C 1
ATOM 1019 O O . ILE A 1 125 ? -6.228 -2.775 17.135 1.00 98.06 125 ILE A O 1
ATOM 1023 N N . ILE A 1 126 ? -6.494 -4.986 16.875 1.00 98.19 126 ILE A N 1
ATOM 1024 C CA . ILE A 1 126 ? -6.160 -5.316 18.271 1.00 98.19 126 ILE A CA 1
ATOM 1025 C C . ILE A 1 126 ? -4.762 -4.802 18.637 1.00 98.19 126 ILE A C 1
ATOM 1027 O O . ILE A 1 126 ? -4.567 -4.243 19.717 1.00 98.19 126 ILE A O 1
ATOM 1031 N N . SER A 1 127 ? -3.782 -4.973 17.747 1.00 98.12 127 SER A N 1
ATOM 1032 C CA . SER A 1 127 ? -2.422 -4.484 17.988 1.00 98.12 127 SER A CA 1
ATOM 1033 C C . SER A 1 127 ? -2.360 -2.957 18.096 1.00 98.12 127 SER A C 1
ATOM 1035 O O . SER A 1 127 ? -1.671 -2.438 18.974 1.00 98.12 127 SER A O 1
ATOM 1037 N N . LEU A 1 128 ? -3.133 -2.245 17.271 1.00 97.81 128 LEU A N 1
ATOM 1038 C CA . LEU A 1 128 ? -3.216 -0.789 17.286 1.00 97.81 128 LEU A CA 1
ATOM 1039 C C . LEU A 1 128 ? -3.834 -0.290 18.596 1.00 97.81 128 LEU A C 1
ATOM 1041 O O . LEU A 1 128 ? -3.282 0.608 19.227 1.00 97.81 128 LEU A O 1
ATOM 1045 N N . PHE A 1 129 ? -4.910 -0.931 19.062 1.00 98.06 129 PHE A N 1
ATOM 1046 C CA . PHE A 1 129 ? -5.504 -0.636 20.368 1.00 98.06 129 PHE A CA 1
ATOM 1047 C C . PHE A 1 129 ? -4.508 -0.839 21.513 1.00 98.06 129 PHE A C 1
ATOM 1049 O O . PHE A 1 129 ? -4.326 0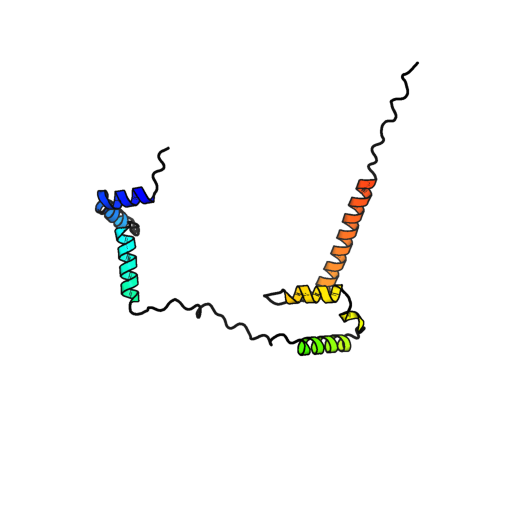.057 22.337 1.00 98.06 129 PHE A O 1
ATOM 1056 N N . LYS A 1 130 ? -3.808 -1.980 21.544 1.00 97.88 130 LYS A N 1
ATOM 1057 C CA . LYS A 1 130 ? -2.796 -2.263 22.577 1.00 97.88 130 LYS A CA 1
ATOM 1058 C C . LYS A 1 130 ? -1.669 -1.232 22.580 1.00 97.88 130 LYS A C 1
ATOM 1060 O O . LYS A 1 130 ? -1.236 -0.809 23.652 1.00 97.88 130 LYS A O 1
ATOM 1065 N N . LYS A 1 131 ? -1.211 -0.814 21.397 1.00 97.88 131 LYS A N 1
ATOM 1066 C CA . LYS A 1 131 ? -0.195 0.232 21.259 1.00 97.88 131 LYS A CA 1
ATOM 1067 C C . LYS A 1 131 ? -0.702 1.561 21.817 1.00 97.88 131 LYS A C 1
ATOM 1069 O O . LYS A 1 131 ? -0.040 2.130 22.676 1.00 97.88 131 LYS A O 1
ATOM 1074 N N . ASN A 1 132 ? -1.891 1.998 21.405 1.00 97.69 132 ASN A N 1
ATOM 1075 C CA . ASN A 1 132 ? -2.476 3.258 21.865 1.00 97.69 132 ASN A CA 1
ATOM 1076 C C . ASN A 1 132 ? -2.645 3.294 23.391 1.00 97.69 132 ASN A C 1
ATOM 1078 O O . ASN A 1 132 ? -2.290 4.288 24.015 1.00 97.69 132 ASN A O 1
ATOM 1082 N N . LEU A 1 133 ? -3.116 2.202 24.006 1.00 97.06 133 LEU A N 1
ATOM 1083 C CA . LEU A 1 133 ? -3.228 2.099 25.467 1.00 97.06 133 LEU A CA 1
ATOM 1084 C C . LEU A 1 133 ? -1.860 2.131 26.161 1.00 97.06 133 LEU A C 1
ATOM 1086 O O . LEU A 1 133 ? -1.709 2.753 27.211 1.00 97.06 133 LEU A O 1
ATOM 1090 N N . SER A 1 134 ? -0.855 1.490 25.566 1.00 96.50 134 SER A N 1
ATOM 1091 C CA . SER A 1 134 ? 0.512 1.486 26.098 1.00 96.50 134 SER A CA 1
ATOM 1092 C C . SER A 1 134 ? 1.148 2.876 26.028 1.00 96.50 134 SER A C 1
ATOM 1094 O O . SER A 1 134 ? 1.778 3.318 26.987 1.00 96.50 134 SER A O 1
ATOM 1096 N N . ASP A 1 135 ? 0.959 3.579 24.913 1.00 96.25 135 ASP A N 1
ATOM 1097 C CA . ASP A 1 135 ? 1.459 4.939 24.711 1.00 96.25 135 ASP A CA 1
ATOM 1098 C C . ASP A 1 135 ? 0.730 5.938 25.620 1.00 96.25 135 ASP A C 1
ATOM 1100 O O . ASP A 1 135 ? 1.371 6.804 26.218 1.00 96.25 135 ASP A O 1
ATOM 1104 N N . LEU A 1 136 ? -0.584 5.775 25.804 1.00 95.81 136 LEU A N 1
ATOM 1105 C CA . LEU A 1 136 ? -1.362 6.564 26.758 1.00 95.81 136 LEU A CA 1
ATOM 1106 C C . LEU A 1 136 ? -0.866 6.352 28.193 1.00 95.81 136 LEU A C 1
ATOM 1108 O O . LEU A 1 136 ? -0.601 7.327 28.893 1.00 95.81 136 LEU A O 1
ATOM 1112 N N . ARG A 1 137 ? -0.658 5.096 28.614 1.00 94.69 137 ARG A N 1
ATOM 1113 C CA . ARG A 1 137 ? -0.104 4.773 29.940 1.00 94.69 137 ARG A CA 1
ATOM 1114 C C . ARG A 1 137 ? 1.240 5.462 30.173 1.00 94.69 137 ARG A C 1
ATOM 1116 O O . ARG A 1 137 ? 1.440 6.037 31.237 1.00 94.69 137 ARG A O 1
ATOM 1123 N N . LYS A 1 138 ? 2.148 5.437 29.189 1.00 93.44 138 LYS A N 1
ATOM 1124 C CA . LYS A 1 138 ? 3.444 6.133 29.288 1.00 93.44 138 LYS A CA 1
ATOM 1125 C C . LYS A 1 138 ? 3.263 7.635 29.505 1.00 93.44 138 LYS A C 1
ATOM 1127 O O . LYS A 1 138 ? 3.899 8.189 30.391 1.00 93.44 138 LYS A O 1
ATOM 1132 N N . ARG A 1 139 ? 2.381 8.283 28.735 1.00 92.94 139 ARG A N 1
ATOM 1133 C CA . ARG A 1 139 ? 2.120 9.729 28.859 1.00 92.94 139 ARG A CA 1
ATOM 1134 C C . ARG A 1 139 ? 1.552 10.100 30.227 1.00 92.94 139 ARG A C 1
ATOM 1136 O O . ARG A 1 139 ? 1.981 11.089 30.808 1.00 92.94 139 ARG A O 1
ATOM 1143 N N . LEU A 1 140 ? 0.632 9.294 30.754 1.00 92.50 140 LEU A N 1
ATOM 1144 C CA . LEU A 1 140 ? 0.020 9.548 32.059 1.00 92.50 140 LEU A CA 1
ATOM 1145 C C . LEU A 1 140 ? 0.994 9.304 33.226 1.00 92.50 140 LEU A C 1
ATOM 1147 O O . LEU A 1 140 ? 0.988 10.073 34.179 1.00 92.50 140 LEU A O 1
ATOM 1151 N N . LEU A 1 141 ? 1.876 8.299 33.140 1.00 84.50 141 LEU A N 1
ATOM 1152 C CA . LEU A 1 141 ? 2.881 8.021 34.182 1.00 84.50 141 LEU A CA 1
ATOM 1153 C C . LEU A 1 141 ? 4.043 9.029 34.210 1.00 84.50 141 LEU A C 1
ATOM 1155 O O . LEU A 1 141 ? 4.656 9.223 35.254 1.00 84.50 141 LEU A O 1
ATOM 1159 N N . VAL A 1 142 ? 4.339 9.702 33.094 1.00 67.50 142 VAL A N 1
ATOM 1160 C CA . VAL A 1 142 ? 5.283 10.836 33.086 1.00 67.50 142 VAL A CA 1
ATOM 1161 C C . VAL A 1 142 ? 4.716 12.025 33.878 1.00 67.50 142 VAL A C 1
ATOM 1163 O O . VAL A 1 142 ? 5.475 12.756 34.505 1.00 67.50 142 VAL A O 1
ATOM 1166 N N . SER A 1 143 ? 3.387 12.181 33.929 1.00 58.84 143 SER A N 1
ATOM 1167 C CA . SER A 1 143 ? 2.724 13.272 34.658 1.00 58.84 143 SER A CA 1
ATOM 1168 C C . SER A 1 143 ? 2.727 13.105 36.184 1.00 58.84 143 SER A C 1
ATOM 1170 O O . SER A 1 143 ? 2.453 14.073 36.887 1.00 58.84 143 SER A O 1
ATOM 1172 N N . THR A 1 144 ? 3.016 11.911 36.715 1.00 56.47 144 THR A N 1
ATOM 1173 C CA . THR A 1 144 ? 3.023 11.656 38.169 1.00 56.47 144 THR A CA 1
ATOM 1174 C C . THR A 1 144 ? 4.369 11.940 38.842 1.00 56.47 144 THR A C 1
ATOM 1176 O O . THR A 1 144 ? 4.474 11.796 40.055 1.00 56.47 144 THR A O 1
ATOM 1179 N N . TYR A 1 145 ? 5.392 12.371 38.096 1.00 55.88 145 TYR A N 1
ATOM 1180 C CA . TYR A 1 145 ? 6.655 12.847 38.669 1.00 55.88 145 TYR A CA 1
ATOM 1181 C C . TYR A 1 145 ? 6.604 14.372 38.842 1.00 55.88 145 TYR A C 1
ATOM 1183 O O . TYR A 1 145 ? 7.238 15.124 38.106 1.00 55.88 145 TYR A O 1
ATOM 1191 N N . ILE A 1 146 ? 5.807 14.838 39.808 1.00 55.22 146 ILE A N 1
ATOM 1192 C CA . ILE A 1 146 ? 5.970 16.188 40.358 1.00 55.22 146 ILE A CA 1
ATOM 1193 C C . ILE A 1 146 ? 7.172 16.088 41.302 1.00 55.22 146 ILE A C 1
ATOM 1195 O O . ILE A 1 146 ? 7.066 15.376 42.305 1.00 55.22 146 ILE A O 1
ATOM 1199 N N . PRO A 1 147 ? 8.325 16.725 41.024 1.00 50.81 147 PRO A N 1
ATOM 1200 C CA . PRO A 1 147 ? 9.354 16.824 42.040 1.00 50.81 147 PRO A CA 1
ATOM 1201 C C . PRO A 1 147 ? 8.734 17.606 43.196 1.00 50.81 147 PRO A C 1
ATOM 1203 O O . PRO A 1 147 ? 8.319 18.752 43.028 1.00 50.81 147 PRO A O 1
ATOM 1206 N N . PHE A 1 148 ? 8.622 16.958 44.353 1.00 48.38 148 PHE A N 1
ATOM 1207 C CA . PHE A 1 148 ? 8.370 17.619 45.623 1.00 48.38 148 PHE A CA 1
ATOM 1208 C C . PHE A 1 148 ? 9.481 18.666 45.763 1.00 48.38 148 PHE A C 1
ATOM 1210 O O . PHE A 1 148 ? 10.620 18.332 46.092 1.00 48.38 148 PHE A O 1
ATOM 1217 N N . ILE A 1 149 ? 9.199 19.917 45.392 1.00 52.56 149 ILE A N 1
ATOM 1218 C CA . ILE A 1 149 ? 10.101 21.026 45.673 1.00 52.56 149 ILE A CA 1
ATOM 1219 C C . ILE A 1 149 ? 10.168 21.059 47.193 1.00 52.56 149 ILE A C 1
ATOM 1221 O O . ILE A 1 149 ? 9.179 21.354 47.861 1.00 52.56 149 ILE A O 1
ATOM 1225 N N . SER A 1 150 ? 11.318 20.638 47.717 1.00 47.53 150 SER A N 1
ATOM 1226 C CA . SER A 1 150 ? 11.658 20.699 49.128 1.00 47.53 150 SER A CA 1
ATOM 1227 C C . SER A 1 150 ? 11.412 22.125 49.609 1.00 47.53 150 SER A C 1
ATOM 1229 O O . SER A 1 150 ? 12.161 23.045 49.277 1.00 47.53 150 SER A O 1
ATOM 1231 N N . LEU A 1 151 ? 10.327 22.316 50.355 1.00 50.72 151 LEU A N 1
ATOM 1232 C CA . LEU A 1 151 ? 10.022 23.555 51.049 1.00 50.72 151 LEU A CA 1
ATOM 1233 C C . LEU A 1 151 ? 10.930 23.625 52.288 1.00 50.72 151 LEU A C 1
ATOM 1235 O O . LEU A 1 151 ? 10.471 23.476 53.414 1.00 50.72 151 LEU A O 1
ATOM 1239 N N . HIS A 1 152 ? 12.240 23.770 52.082 1.00 51.09 152 HIS A N 1
ATOM 1240 C CA . HIS A 1 152 ? 13.212 23.905 53.168 1.00 51.09 152 HIS A CA 1
ATOM 1241 C C . HIS A 1 152 ? 14.046 25.180 53.028 1.00 51.09 152 HIS A C 1
ATOM 1243 O O . HIS A 1 152 ? 15.261 25.150 53.164 1.00 51.0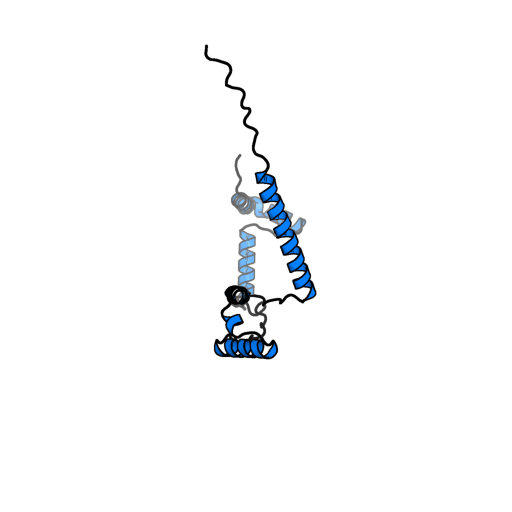9 152 HIS A O 1
ATOM 1249 N N . LEU A 1 153 ? 13.396 26.318 52.787 1.00 48.72 153 LEU A N 1
ATOM 1250 C CA . LEU A 1 153 ? 13.996 27.641 52.989 1.00 48.72 153 LEU A CA 1
ATOM 1251 C C . LEU A 1 153 ? 12.943 28.623 53.522 1.00 48.72 153 LEU A C 1
ATOM 1253 O O . LEU A 1 153 ? 12.540 29.549 52.833 1.00 48.72 153 LEU A O 1
ATOM 1257 N N . LEU A 1 154 ? 12.487 28.410 54.759 1.00 48.25 154 LEU A N 1
ATOM 1258 C CA . LEU A 1 154 ? 11.852 29.456 55.575 1.00 48.25 154 LEU A CA 1
ATOM 1259 C C . LEU A 1 154 ? 12.241 29.295 57.055 1.00 48.25 154 LEU A C 1
ATOM 1261 O O . LEU A 1 154 ? 11.413 29.267 57.955 1.00 48.25 154 LEU A O 1
ATOM 1265 N N . THR A 1 155 ? 13.544 29.193 57.304 1.00 50.34 155 THR A N 1
ATOM 1266 C CA . THR A 1 155 ? 14.135 29.435 58.625 1.00 50.34 155 THR A CA 1
ATOM 1267 C C . THR A 1 155 ? 15.438 30.191 58.428 1.00 50.34 155 THR A C 1
ATOM 1269 O O . THR A 1 155 ? 16.494 29.592 58.541 1.00 50.34 155 THR A O 1
ATOM 1272 N N . PHE A 1 156 ? 15.374 31.458 58.026 1.00 47.31 156 PHE A N 1
ATOM 1273 C CA . PHE A 1 156 ? 16.429 32.457 58.245 1.00 47.31 156 PHE A CA 1
ATOM 1274 C C . PHE A 1 156 ? 15.934 33.792 57.683 1.00 47.31 156 PHE A C 1
ATOM 1276 O O . PHE A 1 156 ? 16.052 34.013 56.488 1.00 47.31 156 PHE A O 1
ATOM 1283 N N . VAL A 1 157 ? 15.312 34.617 58.525 1.00 49.88 157 VAL A N 1
ATOM 1284 C CA . VAL A 1 157 ? 15.650 36.035 58.753 1.00 49.88 157 VAL A CA 1
ATOM 1285 C C . VAL A 1 157 ? 14.954 36.403 60.069 1.00 49.88 157 VAL A C 1
ATOM 1287 O O . VAL A 1 157 ? 13.729 36.508 60.128 1.00 49.88 157 VAL A O 1
ATOM 1290 N N . LEU A 1 158 ? 15.768 36.467 61.125 1.00 44.78 158 LEU A N 1
ATOM 1291 C CA . LEU A 1 158 ? 15.592 37.374 62.259 1.00 44.78 158 LEU A CA 1
ATOM 1292 C C . LEU A 1 158 ? 15.848 38.801 61.768 1.00 44.78 158 LEU A C 1
ATOM 1294 O O . LEU A 1 158 ? 16.801 38.948 60.967 1.00 44.78 158 LEU A O 1
#

Organism: NCBI:txid980116